Protein AF-A0A7V5S7M2-F1 (afdb_monomer_lite)

Sequence (64 aa):
MSWRFLLVLLIFGGLLFLGARYFMLARLKSNQYHQCPHCKSFYRGEVTYCPHCGQVVARWTNRR

Secondary structure (DSSP, 8-state):
--HHHHHHHHHHHHHHHHHHHHHHHHHHHTT-EEE-TTT--EEES--SB-TTT--B--------

Foldseek 3Di:
DDPVVVVVCVVVVVVVVVVVVVVVVVVVVQQDWDAAPPPRDIDGGQDQADPPPRHGDHPDDPPD

Structure (mmCIF, N/CA/C/O backbone):
data_AF-A0A7V5S7M2-F1
#
_entry.id   AF-A0A7V5S7M2-F1
#
loop_
_atom_site.group_PDB
_atom_site.id
_atom_site.type_symbol
_atom_site.label_atom_id
_atom_site.label_alt_id
_atom_site.label_comp_id
_atom_site.label_asym_id
_atom_site.label_entity_id
_atom_site.label_seq_id
_atom_site.pdbx_PDB_ins_code
_atom_site.Cartn_x
_atom_site.Cartn_y
_atom_site.Cartn_z
_atom_site.occupancy
_atom_site.B_iso_or_equiv
_atom_site.auth_seq_id
_atom_site.auth_comp_id
_atom_site.auth_asym_id
_atom_site.auth_atom_id
_atom_site.pdbx_PDB_model_num
ATOM 1 N N . MET A 1 1 ? 29.908 -11.615 -31.221 1.00 64.62 1 MET A N 1
ATOM 2 C CA . MET A 1 1 ? 28.765 -10.987 -30.517 1.00 64.62 1 MET A CA 1
ATOM 3 C C . MET A 1 1 ? 28.627 -9.549 -30.990 1.00 64.62 1 MET A C 1
ATOM 5 O O . MET A 1 1 ? 29.540 -8.767 -30.772 1.00 64.62 1 MET A O 1
ATOM 9 N N . SER A 1 2 ? 27.552 -9.209 -31.707 1.00 83.88 2 SER A N 1
ATOM 10 C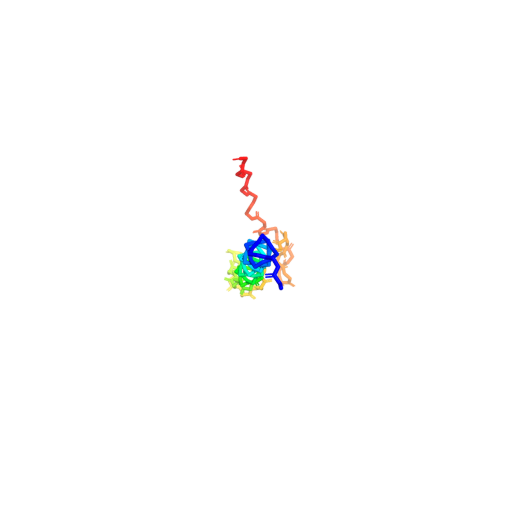 CA . SER A 1 2 ? 27.364 -7.844 -32.224 1.00 83.88 2 SER A CA 1
ATOM 11 C C . SER A 1 2 ? 27.030 -6.883 -31.079 1.00 83.88 2 SER A C 1
ATOM 13 O O . SER A 1 2 ? 26.135 -7.158 -30.284 1.00 83.88 2 SER A O 1
ATOM 15 N N . TRP A 1 3 ? 27.745 -5.757 -31.006 1.00 88.31 3 TRP A N 1
ATOM 16 C CA . TRP A 1 3 ? 27.590 -4.668 -30.024 1.00 88.31 3 TRP A CA 1
ATOM 17 C C . TRP A 1 3 ? 26.130 -4.243 -29.788 1.00 88.31 3 TRP A C 1
ATOM 19 O O . TRP A 1 3 ? 25.734 -3.877 -28.684 1.00 88.31 3 TRP A O 1
ATOM 29 N N . ARG A 1 4 ? 25.291 -4.373 -30.819 1.00 89.69 4 ARG A N 1
ATOM 30 C CA . ARG A 1 4 ? 23.857 -4.064 -30.766 1.00 89.69 4 ARG A CA 1
ATOM 31 C C . ARG A 1 4 ? 23.104 -4.960 -29.776 1.00 89.69 4 ARG A C 1
ATOM 33 O O . ARG A 1 4 ? 22.200 -4.479 -29.106 1.00 89.69 4 ARG A O 1
ATOM 40 N N . PHE A 1 5 ? 23.506 -6.224 -29.625 1.00 89.50 5 PHE A N 1
ATOM 41 C CA . PHE A 1 5 ? 22.906 -7.132 -28.642 1.00 89.50 5 PHE A CA 1
ATOM 42 C C . PHE A 1 5 ? 23.223 -6.719 -27.204 1.00 89.50 5 PHE A C 1
ATOM 44 O O . PHE A 1 5 ? 22.353 -6.821 -26.344 1.00 89.50 5 PHE A O 1
ATOM 51 N N . LEU A 1 6 ? 24.432 -6.207 -26.946 1.00 89.56 6 LEU A N 1
ATOM 52 C CA . LEU A 1 6 ? 24.805 -5.710 -25.618 1.00 89.56 6 LEU A CA 1
ATOM 53 C C . LEU A 1 6 ? 23.987 -4.471 -25.240 1.00 89.56 6 LEU A C 1
ATOM 55 O O . LEU A 1 6 ? 23.492 -4.391 -24.11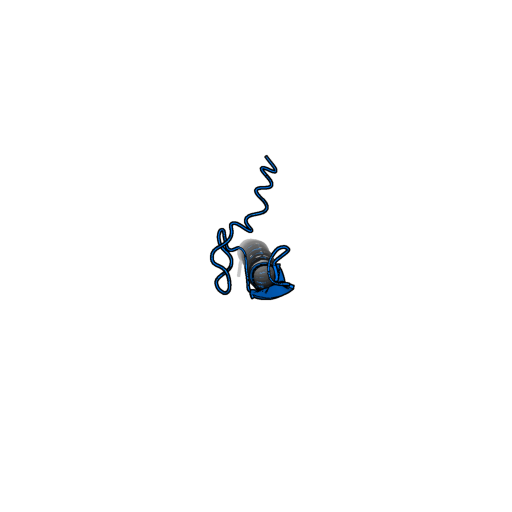9 1.00 89.56 6 LEU A O 1
ATOM 59 N N . LEU A 1 7 ? 23.773 -3.550 -26.184 1.00 92.19 7 LEU A N 1
ATOM 60 C CA . LEU A 1 7 ? 22.911 -2.385 -25.962 1.00 92.19 7 LEU A CA 1
ATOM 61 C C . LEU A 1 7 ? 21.467 -2.786 -25.649 1.00 92.19 7 LEU A C 1
ATOM 63 O O . LEU A 1 7 ? 20.881 -2.268 -24.702 1.00 92.19 7 LEU A O 1
ATOM 67 N N . VAL A 1 8 ? 20.903 -3.731 -26.403 1.00 93.50 8 VAL A N 1
ATOM 68 C CA . VAL A 1 8 ? 19.533 -4.205 -26.158 1.00 93.50 8 VAL A CA 1
ATOM 69 C C . VAL A 1 8 ? 19.424 -4.874 -24.788 1.00 93.50 8 VAL A C 1
ATOM 71 O O . VAL A 1 8 ? 18.497 -4.562 -24.045 1.00 93.50 8 VAL A O 1
ATOM 74 N N . LEU A 1 9 ? 20.384 -5.723 -24.410 1.00 92.62 9 LEU A N 1
ATOM 75 C CA . LEU A 1 9 ? 20.409 -6.361 -23.089 1.00 92.62 9 LEU A CA 1
ATOM 76 C C . LEU A 1 9 ? 20.509 -5.343 -21.948 1.00 92.62 9 LEU A C 1
ATOM 78 O O . LEU A 1 9 ? 19.817 -5.498 -20.944 1.00 92.62 9 LEU A O 1
ATOM 82 N N . LEU A 1 10 ? 21.315 -4.290 -22.103 1.00 92.75 10 LEU A N 1
ATOM 83 C CA . LEU A 1 10 ? 21.426 -3.225 -21.104 1.00 92.75 10 LEU A CA 1
ATOM 84 C C . LEU A 1 10 ? 20.122 -2.438 -20.950 1.00 92.75 10 LEU A C 1
ATOM 86 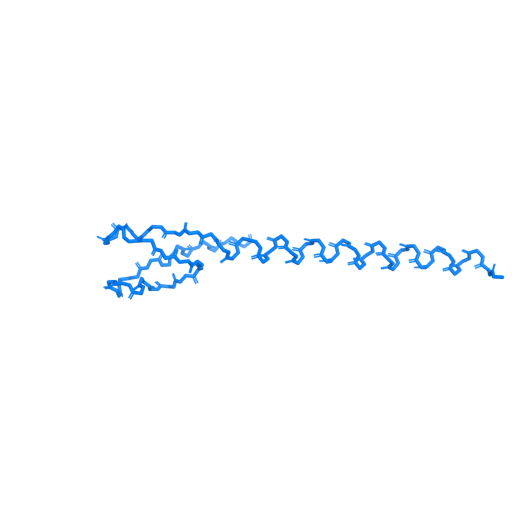O O . LEU A 1 10 ? 19.7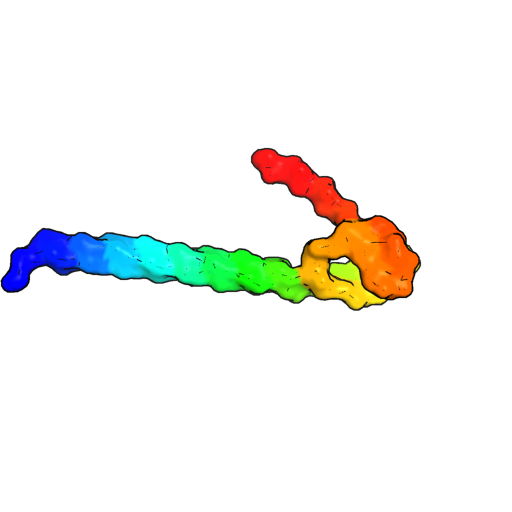01 -2.175 -19.825 1.00 92.75 10 LEU A O 1
ATOM 90 N N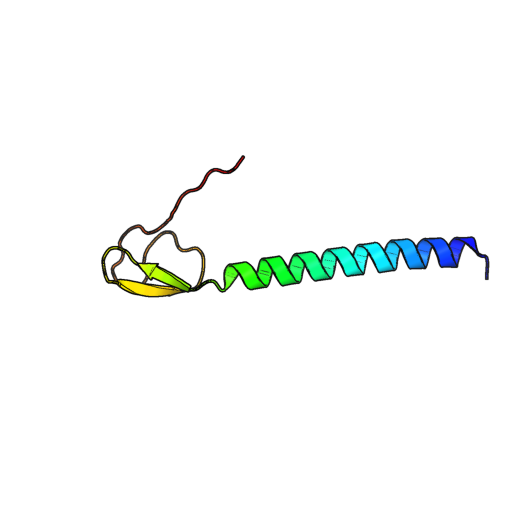 . ILE A 1 11 ? 19.456 -2.099 -22.057 1.00 93.94 11 ILE A N 1
ATOM 91 C CA . ILE A 1 11 ? 18.175 -1.380 -22.025 1.00 93.94 11 ILE A CA 1
ATOM 92 C C . ILE A 1 11 ? 17.093 -2.250 -21.378 1.00 93.94 11 ILE A C 1
ATOM 94 O O . ILE A 1 11 ? 16.388 -1.793 -20.477 1.00 93.94 11 ILE A O 1
ATOM 98 N N . PHE A 1 12 ? 16.982 -3.512 -21.798 1.00 94.25 12 PHE A N 1
ATOM 99 C CA . PHE A 1 12 ? 15.977 -4.436 -21.275 1.00 94.25 12 PHE A CA 1
ATOM 100 C C . PHE A 1 12 ? 16.222 -4.761 -19.797 1.00 94.25 12 PHE A C 1
ATOM 102 O O . PHE A 1 12 ? 15.293 -4.726 -18.991 1.00 94.25 12 PHE A O 1
ATOM 109 N N . GLY A 1 13 ? 17.481 -5.003 -19.421 1.00 93.44 13 GLY A N 1
ATOM 110 C CA . GLY A 1 13 ? 17.886 -5.210 -18.032 1.00 93.44 13 GLY A CA 1
ATOM 111 C C . GLY A 1 13 ? 17.613 -3.983 -17.161 1.00 93.44 13 GLY A C 1
ATOM 112 O O . GLY A 1 13 ? 17.058 -4.117 -16.071 1.00 93.44 13 GLY A O 1
ATOM 113 N N . GLY A 1 14 ? 17.918 -2.782 -17.662 1.00 93.00 14 GLY A N 1
ATOM 114 C CA . GLY A 1 14 ? 17.624 -1.522 -16.981 1.00 93.00 14 GLY A CA 1
ATOM 115 C C . GLY A 1 14 ? 16.126 -1.313 -16.751 1.00 93.00 14 GLY A C 1
ATOM 116 O O . GLY A 1 14 ? 15.714 -1.039 -15.624 1.00 93.00 14 GLY A O 1
ATOM 117 N N . LEU A 1 15 ? 15.301 -1.501 -17.787 1.00 92.50 15 LEU A N 1
ATOM 118 C CA . LEU A 1 15 ? 13.839 -1.382 -17.698 1.00 92.50 15 LEU A CA 1
ATOM 119 C C . LEU A 1 15 ? 13.238 -2.377 -16.699 1.00 92.50 15 LEU A C 1
ATOM 121 O O . LEU A 1 15 ? 12.427 -1.984 -15.858 1.00 92.50 15 LEU A O 1
ATOM 125 N N . LEU A 1 16 ? 13.665 -3.643 -16.746 1.00 90.12 16 LEU A N 1
ATOM 126 C CA . LEU A 1 16 ? 13.224 -4.664 -15.793 1.00 90.12 16 LEU A CA 1
ATOM 127 C C . LEU A 1 16 ? 13.612 -4.300 -14.356 1.00 90.12 16 LEU A C 1
ATOM 129 O O . LEU A 1 16 ? 12.790 -4.414 -13.445 1.00 90.12 16 LEU A O 1
ATOM 133 N N . PHE A 1 17 ? 14.835 -3.810 -14.148 1.00 89.88 17 PHE A N 1
ATOM 134 C CA . PHE A 1 17 ? 15.318 -3.408 -12.830 1.00 89.88 17 PHE A CA 1
ATOM 135 C C . PHE A 1 17 ? 14.539 -2.212 -12.259 1.00 89.88 17 PHE A C 1
ATOM 137 O O . PHE A 1 17 ? 14.113 -2.236 -11.100 1.00 89.88 17 PHE A O 1
ATOM 144 N N . LEU A 1 18 ? 14.295 -1.185 -13.077 1.00 88.94 18 LEU A N 1
ATOM 145 C CA . LEU A 1 18 ? 13.475 -0.024 -12.713 1.00 88.94 18 LEU A CA 1
ATOM 146 C C . LEU A 1 18 ? 12.038 -0.435 -12.360 1.00 88.94 18 LEU A C 1
ATOM 148 O O . LEU A 1 18 ? 11.522 -0.017 -11.319 1.00 88.94 18 LEU A O 1
ATOM 152 N N . GLY A 1 19 ? 11.422 -1.298 -13.172 1.00 89.62 19 GLY A N 1
ATOM 153 C CA . GLY A 1 19 ? 10.082 -1.830 -12.916 1.00 89.62 19 GLY A CA 1
ATOM 154 C C . GLY A 1 19 ? 9.996 -2.607 -11.600 1.00 89.62 19 GLY A C 1
ATOM 155 O O . GLY A 1 19 ? 9.098 -2.361 -10.791 1.00 89.62 19 GLY A O 1
ATOM 156 N N . ALA A 1 20 ? 10.972 -3.479 -11.328 1.00 88.06 20 ALA A N 1
ATOM 157 C CA . ALA A 1 20 ? 11.038 -4.244 -10.084 1.00 88.06 20 ALA A CA 1
ATOM 158 C C . ALA A 1 20 ? 11.162 -3.340 -8.846 1.00 88.06 20 ALA A C 1
ATOM 160 O O . ALA A 1 20 ? 10.459 -3.552 -7.852 1.00 88.06 20 ALA A O 1
ATOM 161 N N . ARG A 1 21 ? 12.000 -2.292 -8.903 1.00 88.81 21 ARG A N 1
ATOM 162 C CA . ARG A 1 21 ? 12.116 -1.321 -7.800 1.00 88.81 21 ARG A CA 1
ATOM 163 C C . ARG A 1 21 ? 10.807 -0.582 -7.546 1.00 88.81 21 ARG A C 1
ATOM 165 O O . ARG A 1 21 ? 10.414 -0.439 -6.388 1.00 88.81 21 ARG A O 1
ATOM 172 N N . TYR A 1 22 ? 10.134 -0.133 -8.604 1.00 87.06 22 TYR A N 1
ATOM 173 C CA . TYR A 1 22 ? 8.861 0.578 -8.477 1.00 87.06 22 TYR A CA 1
ATOM 174 C C . TYR A 1 22 ? 7.783 -0.317 -7.851 1.00 87.06 22 TYR A C 1
ATOM 176 O O . TYR A 1 22 ? 7.079 0.095 -6.927 1.00 87.06 22 TYR A O 1
ATOM 184 N N . PHE A 1 23 ? 7.719 -1.579 -8.283 1.00 83.31 23 PHE A N 1
ATOM 185 C CA . PHE A 1 23 ? 6.793 -2.566 -7.736 1.00 83.31 23 PHE A CA 1
ATOM 186 C C . PHE A 1 23 ? 7.044 -2.852 -6.246 1.00 83.31 23 PHE A C 1
ATOM 188 O O . PHE A 1 23 ? 6.101 -2.896 -5.452 1.00 83.31 23 PHE A O 1
ATOM 195 N N . MET A 1 24 ? 8.310 -2.985 -5.834 1.00 80.75 24 MET A N 1
ATOM 196 C CA . MET A 1 24 ? 8.659 -3.169 -4.420 1.00 80.75 24 MET A CA 1
ATOM 197 C C . MET A 1 24 ? 8.254 -1.969 -3.553 1.00 80.75 24 MET A C 1
ATOM 199 O O . MET A 1 24 ? 7.707 -2.151 -2.466 1.00 80.75 24 MET A O 1
ATOM 203 N N . LEU A 1 25 ? 8.4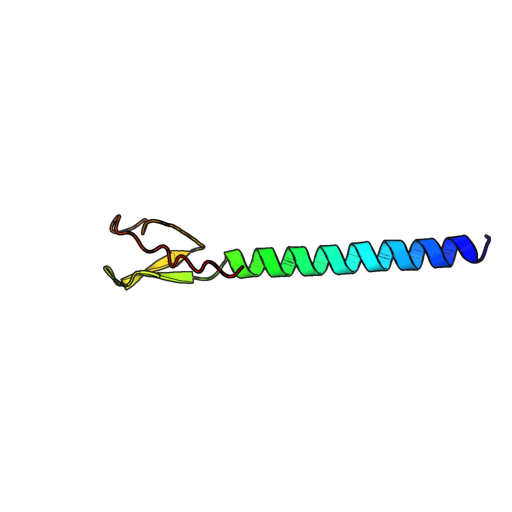84 -0.743 -4.031 1.00 79.88 25 LEU A N 1
ATOM 204 C CA . LEU A 1 25 ? 8.094 0.477 -3.315 1.00 79.88 25 LEU A CA 1
ATOM 205 C C . LEU A 1 25 ? 6.570 0.584 -3.159 1.00 79.88 25 LEU A C 1
ATOM 207 O O . LEU A 1 25 ? 6.087 0.927 -2.078 1.00 79.88 25 LEU A O 1
ATOM 211 N N . ALA A 1 26 ? 5.806 0.223 -4.194 1.00 73.56 26 ALA A N 1
ATOM 212 C CA . ALA A 1 26 ? 4.346 0.173 -4.124 1.00 73.56 26 ALA A CA 1
ATOM 213 C C . ALA A 1 26 ? 3.852 -0.837 -3.068 1.00 73.56 26 ALA A C 1
ATOM 215 O O . ALA A 1 26 ? 2.976 -0.517 -2.262 1.00 73.56 26 ALA A O 1
ATOM 216 N N . ARG A 1 27 ? 4.476 -2.021 -2.999 1.00 70.00 27 ARG A N 1
ATOM 217 C CA . ARG A 1 27 ? 4.224 -3.038 -1.957 1.00 70.00 27 ARG A CA 1
ATOM 218 C C . ARG A 1 27 ? 4.583 -2.566 -0.545 1.00 70.00 27 ARG A C 1
ATOM 220 O O . ARG A 1 27 ? 3.969 -3.015 0.420 1.00 70.00 27 ARG A O 1
ATOM 227 N N . LEU A 1 28 ? 5.569 -1.682 -0.393 1.00 66.56 28 LEU A N 1
ATOM 228 C CA . LEU A 1 28 ? 5.904 -1.112 0.914 1.00 66.56 28 LEU A CA 1
ATOM 229 C C . LEU A 1 28 ? 4.811 -0.149 1.398 1.00 66.56 28 LEU A C 1
ATOM 231 O O . LEU A 1 28 ? 4.452 -0.165 2.575 1.00 66.56 28 LEU A O 1
ATOM 235 N N . LYS A 1 29 ? 4.245 0.654 0.489 1.00 63.84 29 LYS A N 1
ATOM 236 C CA . LYS A 1 29 ? 3.184 1.616 0.816 1.00 63.84 29 LYS A CA 1
ATOM 237 C C . LYS A 1 29 ? 1.900 0.936 1.300 1.00 63.84 29 LYS A C 1
ATOM 239 O O . LYS A 1 29 ? 1.268 1.442 2.220 1.00 63.84 29 LYS A O 1
ATOM 244 N N . SER A 1 30 ? 1.567 -0.247 0.783 1.00 60.84 30 SER A N 1
ATOM 245 C CA . SER A 1 30 ? 0.396 -1.009 1.248 1.00 60.84 30 SER A CA 1
ATOM 246 C C . SER A 1 30 ? 0.519 -1.533 2.689 1.00 60.84 30 SER A C 1
ATOM 248 O O . SER A 1 30 ? -0.457 -2.033 3.241 1.00 60.84 30 SER A O 1
ATOM 250 N N . ASN A 1 31 ? 1.700 -1.439 3.314 1.00 61.69 31 ASN A N 1
ATOM 251 C CA . ASN A 1 31 ? 1.929 -1.850 4.703 1.00 61.69 31 ASN A CA 1
ATOM 252 C C . ASN A 1 31 ? 1.856 -0.703 5.712 1.00 61.69 31 ASN A C 1
ATOM 254 O O . ASN A 1 31 ? 2.238 -0.895 6.867 1.00 61.69 31 ASN A O 1
ATOM 258 N N . GLN A 1 32 ? 1.383 0.477 5.310 1.00 70.75 32 GLN A N 1
ATOM 259 C CA . GLN A 1 32 ? 1.171 1.564 6.256 1.00 70.75 32 GLN A CA 1
ATOM 260 C C . GLN A 1 32 ? 0.118 1.167 7.301 1.00 70.75 32 GLN A C 1
ATOM 262 O O . GLN A 1 32 ? -0.930 0.595 6.988 1.00 70.75 32 GLN A O 1
ATOM 267 N N . TYR A 1 33 ? 0.446 1.431 8.566 1.00 75.94 33 TYR A N 1
ATOM 268 C CA . TYR A 1 33 ? -0.486 1.310 9.677 1.00 75.94 33 TYR A CA 1
ATOM 269 C C . TYR A 1 33 ? -1.266 2.612 9.787 1.00 75.94 33 TYR A C 1
ATOM 271 O O . TYR A 1 33 ? -0.687 3.697 9.858 1.00 75.94 33 TYR A O 1
ATOM 279 N N . HIS A 1 34 ? -2.583 2.494 9.812 1.00 79.56 34 HIS A N 1
ATOM 280 C CA . HIS A 1 34 ? -3.495 3.608 9.975 1.00 79.56 34 HIS A CA 1
ATOM 281 C C . HIS A 1 34 ? -4.207 3.476 11.317 1.00 79.56 34 HIS A C 1
ATOM 283 O O . HIS A 1 34 ? -4.504 2.375 11.783 1.00 79.56 34 HIS A O 1
ATOM 289 N N . GLN A 1 35 ? -4.472 4.614 11.949 1.00 83.69 35 GLN A N 1
ATOM 290 C CA . GLN A 1 35 ? -5.227 4.670 13.189 1.00 83.69 35 GLN A CA 1
ATOM 291 C C . GLN A 1 35 ? -6.678 5.037 12.881 1.00 83.69 35 GLN A C 1
ATOM 293 O O . GLN A 1 35 ? -6.948 5.995 12.154 1.00 83.69 35 GLN A O 1
ATOM 298 N N . CYS A 1 36 ? -7.624 4.274 13.423 1.00 86.19 36 CYS A N 1
ATOM 299 C CA . CYS A 1 36 ? -9.041 4.583 13.290 1.00 86.19 36 CYS A CA 1
ATOM 300 C C . CYS A 1 36 ? -9.384 5.851 14.093 1.00 86.19 36 CYS A C 1
ATOM 302 O O . CYS A 1 36 ? -9.100 5.886 15.290 1.00 86.19 36 CYS A O 1
ATOM 304 N N . PRO A 1 37 ? -10.048 6.863 13.504 1.00 82.62 37 PRO A N 1
ATOM 305 C CA . PRO A 1 37 ? -10.448 8.068 14.234 1.00 82.62 37 PRO A CA 1
ATOM 306 C C . PRO A 1 37 ? -11.536 7.803 15.288 1.00 82.62 37 PRO A C 1
ATOM 308 O O . PRO A 1 37 ? -11.652 8.559 16.245 1.00 82.62 37 PRO A O 1
ATOM 311 N N . HIS A 1 38 ? -12.314 6.724 15.142 1.00 87.56 38 HIS A N 1
ATOM 312 C CA . HIS A 1 38 ? -13.452 6.427 16.016 1.00 87.56 38 HIS A CA 1
ATOM 313 C C . HIS A 1 38 ? -13.056 5.626 17.257 1.00 87.56 38 HIS A C 1
ATOM 315 O O . HIS A 1 38 ? -13.382 6.010 18.374 1.00 87.56 38 HIS A O 1
ATOM 321 N N . CYS A 1 39 ? -12.338 4.515 17.072 1.00 90.69 39 CYS A N 1
ATOM 322 C CA . CYS A 1 39 ? -11.961 3.623 18.174 1.00 90.69 39 CYS A CA 1
ATOM 323 C C . CYS A 1 39 ? -10.470 3.679 18.532 1.00 90.69 39 CYS A C 1
ATOM 325 O O . CYS A 1 39 ? -10.038 2.962 19.429 1.00 90.69 39 CYS A O 1
ATOM 327 N N . LYS A 1 40 ? -9.673 4.505 17.839 1.00 88.31 40 LYS A N 1
ATOM 328 C CA . LYS A 1 40 ? -8.222 4.682 18.053 1.00 88.31 40 LYS A CA 1
ATOM 329 C C . LYS A 1 40 ? -7.371 3.419 17.869 1.00 88.31 40 LYS A C 1
ATOM 331 O O . LYS A 1 40 ? -6.165 3.478 18.100 1.00 88.31 40 LYS A O 1
ATOM 336 N N . SER A 1 41 ? -7.967 2.316 17.417 1.00 87.19 41 SER A N 1
ATOM 337 C CA . SER A 1 41 ? -7.266 1.075 17.095 1.00 87.19 41 SER A CA 1
ATOM 338 C C . SER A 1 41 ? -6.430 1.225 15.823 1.00 87.19 41 SER A C 1
ATOM 340 O O . SER A 1 41 ? -6.772 1.986 14.912 1.00 87.19 41 SER A O 1
ATOM 342 N N . PHE A 1 42 ? -5.325 0.485 15.764 1.00 85.06 42 PHE A N 1
ATOM 343 C CA . PHE A 1 42 ? -4.478 0.414 14.581 1.00 85.06 42 PHE A CA 1
ATOM 344 C C . PHE A 1 42 ? -4.956 -0.703 13.652 1.00 85.06 42 PHE A C 1
ATOM 346 O O . PHE A 1 42 ? -5.302 -1.805 14.090 1.00 85.06 42 PHE A O 1
ATOM 353 N N . TYR A 1 43 ? -4.958 -0.419 12.356 1.00 81.81 43 TYR A N 1
ATOM 354 C CA . TYR A 1 43 ? -5.225 -1.384 11.297 1.00 81.81 43 TYR A CA 1
ATOM 355 C C . TYR A 1 43 ? -4.210 -1.198 10.168 1.00 81.81 43 TYR A C 1
ATOM 357 O O . TYR A 1 43 ? -3.580 -0.148 10.040 1.00 81.81 43 TYR A O 1
ATOM 365 N N . ARG A 1 44 ? -4.001 -2.246 9.374 1.00 80.12 44 ARG A N 1
ATOM 366 C CA . ARG A 1 44 ? -2.987 -2.268 8.318 1.00 80.12 44 ARG A CA 1
ATOM 367 C C . ARG A 1 44 ? -3.645 -2.149 6.951 1.00 80.12 44 ARG A C 1
ATOM 369 O O . ARG A 1 44 ? -4.610 -2.859 6.679 1.00 80.12 44 ARG A O 1
ATOM 376 N N . GLY A 1 45 ? -3.054 -1.320 6.097 1.00 76.62 45 GLY A N 1
ATOM 377 C CA . GLY A 1 45 ? -3.451 -1.177 4.702 1.00 76.62 45 GLY A CA 1
ATOM 378 C C . GLY A 1 45 ? -4.667 -0.278 4.482 1.00 76.62 45 GLY A C 1
ATOM 379 O O . GLY A 1 45 ? -5.250 0.280 5.411 1.00 76.62 45 GLY A O 1
ATOM 380 N N . GLU A 1 46 ? -5.039 -0.135 3.215 1.00 75.75 46 GLU A N 1
ATOM 381 C CA . GLU A 1 46 ? -6.163 0.696 2.788 1.00 75.75 46 GLU A CA 1
ATOM 382 C C . GLU A 1 46 ? -7.471 -0.091 2.940 1.00 75.75 46 GLU A C 1
ATOM 384 O O . GLU A 1 46 ? -7.832 -0.897 2.086 1.00 75.75 46 GLU A O 1
ATOM 389 N N . VAL A 1 47 ? -8.177 0.118 4.055 1.00 76.31 47 VAL A N 1
ATOM 390 C CA . VAL A 1 47 ? -9.495 -0.485 4.307 1.00 76.31 47 VAL A CA 1
ATOM 391 C C . VAL A 1 47 ? -10.584 0.578 4.282 1.00 76.31 47 VAL A C 1
ATOM 393 O O . VAL A 1 47 ? -10.411 1.697 4.765 1.00 76.31 47 VAL A O 1
ATOM 396 N N . THR A 1 48 ? -11.738 0.224 3.722 1.00 82.69 48 THR A N 1
ATOM 397 C CA . THR A 1 48 ? -12.903 1.115 3.677 1.00 82.69 48 THR A CA 1
ATOM 398 C C . THR A 1 48 ? -13.604 1.198 5.031 1.00 82.69 48 THR A C 1
ATOM 400 O O . THR A 1 48 ? -14.105 2.258 5.407 1.00 82.69 48 THR A O 1
ATOM 403 N N . TYR A 1 49 ? -13.571 0.102 5.789 1.00 84.88 49 TYR A N 1
ATOM 404 C CA . TYR A 1 49 ? -14.193 -0.051 7.100 1.00 84.88 49 TYR A CA 1
ATOM 405 C C . TYR A 1 49 ? -13.148 -0.495 8.120 1.00 84.88 49 TYR A C 1
ATOM 407 O O . TYR A 1 49 ? -12.273 -1.307 7.816 1.00 84.88 49 TYR A O 1
ATOM 415 N N . CYS A 1 50 ? -13.235 0.028 9.339 1.00 87.88 50 CYS A N 1
ATOM 416 C CA . CYS A 1 50 ? -12.371 -0.399 10.425 1.00 87.88 50 CYS A CA 1
ATOM 417 C C . CYS A 1 50 ? -12.739 -1.835 10.840 1.00 87.88 50 CYS A C 1
ATOM 419 O O . CYS A 1 50 ? -13.895 -2.065 11.198 1.00 87.88 50 CYS A O 1
ATOM 421 N N . PRO A 1 51 ? -11.783 -2.782 10.887 1.00 86.00 51 PRO A N 1
ATOM 422 C CA . PRO A 1 51 ? -12.063 -4.166 11.281 1.00 86.00 51 PRO A CA 1
ATOM 423 C C . PRO A 1 51 ? -12.441 -4.315 12.763 1.00 86.00 51 PRO A C 1
ATOM 425 O O . PRO A 1 51 ? -12.966 -5.349 13.154 1.00 86.00 51 PRO A O 1
ATOM 428 N N . HIS A 1 52 ? -12.180 -3.295 13.587 1.00 88.38 52 HIS A N 1
ATOM 429 C CA . HIS A 1 52 ? -12.422 -3.340 15.033 1.00 88.38 52 HIS A CA 1
ATOM 430 C C . HIS A 1 52 ? -13.782 -2.767 15.434 1.00 88.38 52 HIS A C 1
ATOM 432 O O . HIS A 1 52 ? -14.430 -3.303 16.324 1.00 88.38 52 HIS A O 1
ATOM 438 N N . CYS A 1 53 ? -14.220 -1.671 14.803 1.00 90.75 53 CYS A N 1
ATOM 439 C CA . CYS A 1 53 ? -15.476 -0.996 15.161 1.00 90.75 53 CYS A CA 1
ATOM 440 C C . CYS A 1 53 ? -16.520 -0.953 14.039 1.00 90.75 53 CYS A C 1
ATOM 442 O O . CYS A 1 53 ? -17.606 -0.422 14.251 1.00 90.75 53 CYS A O 1
ATOM 444 N N . GLY A 1 54 ? -16.193 -1.436 12.837 1.00 87.88 54 GLY A N 1
ATOM 445 C CA . GLY A 1 54 ? -17.094 -1.436 11.681 1.00 87.88 54 GLY A CA 1
ATOM 446 C C . GLY A 1 54 ? -17.367 -0.060 11.064 1.00 87.88 54 GLY A C 1
ATOM 447 O O . GLY A 1 54 ? -18.042 0.020 10.042 1.00 87.88 54 GLY A O 1
ATOM 448 N N . GLN A 1 55 ? -16.843 1.032 11.635 1.00 88.12 55 GLN A N 1
ATOM 449 C CA . GLN A 1 55 ? -17.053 2.374 11.087 1.00 88.12 55 GLN A CA 1
ATOM 450 C C . GLN A 1 55 ? -16.244 2.609 9.811 1.00 88.12 55 GLN A C 1
ATOM 452 O O . GLN A 1 55 ? -15.153 2.061 9.636 1.00 88.12 55 GLN A O 1
ATOM 457 N N . VAL A 1 56 ? -16.775 3.453 8.927 1.00 86.38 56 VAL A N 1
ATOM 458 C CA . VAL A 1 56 ? -16.121 3.837 7.672 1.00 86.38 56 VAL A CA 1
ATOM 459 C C . VAL A 1 56 ? -14.871 4.660 7.981 1.00 86.38 56 VAL A C 1
ATOM 461 O O . VAL A 1 56 ? -14.940 5.679 8.659 1.00 86.38 56 VAL A O 1
ATOM 464 N N . VAL A 1 57 ? -13.723 4.217 7.473 1.00 81.19 57 VAL A N 1
ATOM 465 C CA . VAL A 1 57 ? -12.418 4.884 7.651 1.00 81.19 57 VAL A CA 1
ATOM 466 C C . VAL A 1 57 ? -11.715 5.188 6.331 1.00 81.19 57 VAL A C 1
ATOM 468 O O . VAL A 1 57 ? -10.630 5.768 6.341 1.00 81.19 57 VAL A O 1
ATOM 471 N N . ALA A 1 58 ? -12.329 4.837 5.194 1.00 68.62 58 ALA A N 1
ATOM 472 C CA . ALA A 1 58 ? -11.802 5.181 3.880 1.00 68.62 58 ALA A CA 1
ATOM 473 C C . ALA A 1 58 ? -11.592 6.695 3.757 1.00 68.62 58 ALA A C 1
ATOM 475 O O . ALA A 1 58 ? -12.542 7.478 3.690 1.00 68.62 58 ALA A O 1
ATOM 476 N N . ARG A 1 59 ? -10.328 7.104 3.634 1.00 60.69 59 ARG A N 1
ATOM 477 C CA . ARG A 1 59 ? -9.977 8.433 3.142 1.00 60.69 59 ARG A CA 1
ATOM 478 C C . ARG A 1 59 ? -9.976 8.379 1.618 1.00 60.69 59 ARG A C 1
ATOM 480 O O . ARG A 1 59 ? -8.949 8.115 1.004 1.00 60.69 59 ARG A O 1
ATOM 487 N N . TRP A 1 60 ? -11.138 8.593 1.009 1.00 46.91 60 TRP A N 1
ATOM 488 C CA . TRP A 1 60 ? -11.266 8.707 -0.444 1.00 46.91 60 TRP A CA 1
ATOM 489 C C . TRP A 1 60 ? -10.492 9.949 -0.915 1.00 46.91 60 TRP A C 1
ATOM 491 O O . TRP A 1 60 ? -10.977 11.073 -0.799 1.00 46.91 60 TRP A O 1
ATOM 501 N N . THR A 1 61 ? -9.265 9.780 -1.415 1.00 51.28 61 THR A N 1
ATOM 502 C CA . THR A 1 61 ? -8.556 10.858 -2.117 1.00 51.28 61 THR A CA 1
ATOM 503 C C . THR A 1 61 ? -8.575 10.551 -3.605 1.00 51.28 61 THR A C 1
ATOM 505 O O . THR A 1 61 ? -7.734 9.807 -4.104 1.00 51.28 61 THR A O 1
ATOM 508 N N . ASN A 1 62 ? -9.549 11.119 -4.314 1.00 41.25 62 ASN A N 1
ATOM 509 C CA . ASN A 1 62 ? -9.585 11.128 -5.773 1.00 41.25 62 ASN A CA 1
ATOM 510 C C . ASN A 1 62 ? -8.457 12.036 -6.293 1.00 41.25 62 ASN A C 1
ATOM 512 O O . ASN A 1 62 ? -8.684 13.210 -6.580 1.00 41.25 62 ASN A O 1
ATOM 516 N N . ARG A 1 63 ? -7.217 11.539 -6.324 1.00 43.16 63 ARG A N 1
ATOM 517 C CA . ARG A 1 63 ? -6.115 12.237 -6.992 1.00 43.16 63 ARG A CA 1
ATOM 518 C C . ARG A 1 63 ? -6.044 11.717 -8.427 1.00 43.16 63 ARG A C 1
ATOM 520 O O . ARG A 1 63 ? -5.384 10.715 -8.685 1.00 43.16 63 ARG A O 1
ATOM 527 N N . ARG A 1 64 ? -6.830 12.381 -9.279 1.00 46.34 64 ARG A N 1
ATOM 528 C CA . ARG A 1 64 ? -6.747 12.345 -10.743 1.00 46.34 64 ARG A CA 1
ATOM 529 C C . ARG A 1 64 ? -5.368 12.781 -11.225 1.00 46.34 64 ARG A C 1
ATOM 531 O O . ARG A 1 64 ? -4.772 13.651 -10.548 1.00 46.34 64 ARG A O 1
#

Radius of gyration: 20.57 Å; chains: 1; bounding box: 46×23×50 Å

pLDDT: mean 80.27, std 13.37, range [41.25, 94.25]